Protein AF-A0A920U1F8-F1 (afdb_monomer_lite)

Foldseek 3Di:
DDDDDDDDDCVLPFPDDDDDDDPDPCCCVDVVVVVVCPDDDCVPPNVVPDDNDDDDDDDDDDPDD

Structure (mmCIF, N/CA/C/O backbone):
data_AF-A0A920U1F8-F1
#
_entry.id   AF-A0A920U1F8-F1
#
loop_
_atom_site.group_PDB
_atom_site.id
_atom_site.type_symbol
_atom_site.label_atom_id
_atom_site.label_alt_id
_atom_site.label_comp_id
_atom_site.label_asym_id
_atom_site.label_entity_id
_atom_site.label_seq_id
_atom_site.pdbx_PDB_ins_code
_atom_site.Cartn_x
_atom_site.Cartn_y
_atom_site.Cartn_z
_atom_site.occupancy
_atom_site.B_iso_or_equiv
_atom_site.auth_seq_id
_atom_site.auth_comp_id
_atom_site.auth_asym_id
_atom_site.auth_atom_id
_atom_site.pdbx_PDB_model_num
ATOM 1 N N . MET A 1 1 ? 12.128 -25.690 11.989 1.00 42.03 1 MET A N 1
A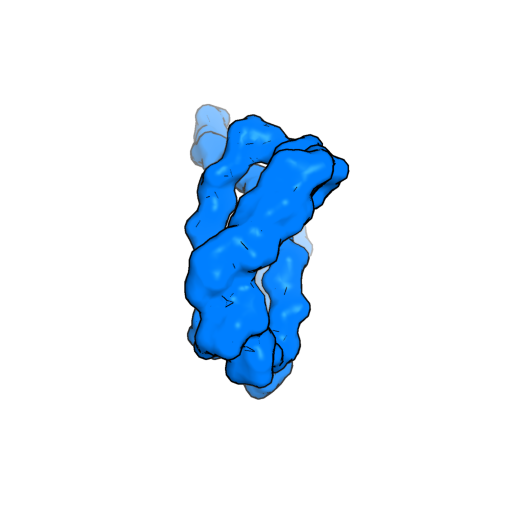TOM 2 C CA . MET A 1 1 ? 13.318 -25.661 11.114 1.00 42.03 1 MET A CA 1
ATOM 3 C C . MET A 1 1 ? 12.903 -25.031 9.799 1.00 42.03 1 MET A C 1
ATOM 5 O O . MET A 1 1 ? 12.098 -25.618 9.097 1.00 42.03 1 MET A O 1
ATOM 9 N N . GLY A 1 2 ? 13.336 -23.804 9.534 1.00 53.91 2 GLY A N 1
ATOM 10 C CA . GLY A 1 2 ? 12.944 -23.042 8.347 1.00 53.91 2 GLY A CA 1
ATOM 11 C C . GLY A 1 2 ? 14.010 -21.992 8.088 1.00 53.91 2 GLY A C 1
ATOM 12 O O . GLY A 1 2 ? 13.868 -20.852 8.503 1.00 53.91 2 GLY A O 1
ATOM 13 N N . GLY A 1 3 ? 15.124 -22.441 7.522 1.00 70.88 3 GLY A N 1
ATOM 14 C CA . GLY A 1 3 ? 16.326 -21.653 7.262 1.00 70.88 3 GLY A CA 1
ATOM 15 C C . GLY A 1 3 ? 16.941 -22.100 5.945 1.00 70.88 3 GLY A C 1
ATOM 16 O O . GLY A 1 3 ? 18.121 -22.420 5.889 1.00 70.88 3 GLY A O 1
ATOM 17 N N . GLU A 1 4 ? 16.110 -22.228 4.913 1.00 79.56 4 GLU A N 1
ATOM 18 C CA . GLU A 1 4 ? 16.599 -22.465 3.561 1.00 79.56 4 GLU A CA 1
ATOM 19 C C . GLU A 1 4 ? 16.811 -21.135 2.858 1.00 79.56 4 GLU A C 1
ATOM 21 O O . GLU A 1 4 ? 15.918 -20.284 2.817 1.00 79.56 4 GLU A O 1
ATOM 26 N N . LEU A 1 5 ? 17.999 -20.987 2.280 1.00 79.62 5 LEU A N 1
ATOM 27 C CA . LEU A 1 5 ? 18.274 -19.924 1.333 1.00 79.62 5 LEU A CA 1
ATOM 28 C C . LEU A 1 5 ? 17.515 -20.229 0.044 1.00 79.62 5 LEU A C 1
ATOM 30 O O . LEU A 1 5 ? 17.590 -21.334 -0.491 1.00 79.62 5 LEU A O 1
ATOM 34 N N . ARG A 1 6 ? 16.772 -19.237 -0.437 1.00 79.19 6 ARG A N 1
ATOM 35 C CA . ARG A 1 6 ? 16.110 -19.278 -1.736 1.00 79.19 6 ARG A CA 1
ATOM 36 C C . ARG A 1 6 ? 16.603 -18.105 -2.553 1.00 79.19 6 ARG A C 1
ATOM 38 O O . ARG A 1 6 ? 16.607 -16.980 -2.056 1.00 79.19 6 ARG A O 1
ATOM 45 N N . ASP A 1 7 ? 16.974 -18.379 -3.795 1.00 81.25 7 ASP A N 1
ATOM 46 C CA . ASP A 1 7 ? 17.204 -17.329 -4.772 1.00 81.25 7 ASP A CA 1
ATOM 47 C C . ASP A 1 7 ? 15.866 -16.659 -5.088 1.00 81.25 7 ASP A C 1
ATOM 49 O O . ASP A 1 7 ? 14.917 -17.293 -5.555 1.00 81.25 7 ASP A O 1
ATOM 53 N N . VAL A 1 8 ? 15.779 -15.371 -4.774 1.00 77.81 8 VAL A N 1
ATOM 54 C CA . VAL A 1 8 ? 14.647 -14.520 -5.133 1.00 77.81 8 VAL A CA 1
ATOM 55 C C . VAL A 1 8 ? 15.088 -13.693 -6.323 1.00 77.81 8 VAL A C 1
ATOM 57 O O . VAL A 1 8 ? 16.119 -13.031 -6.244 1.00 77.81 8 VAL A O 1
ATOM 60 N N . ASP A 1 9 ? 14.321 -13.720 -7.412 1.00 79.81 9 ASP A N 1
ATOM 61 C CA . ASP A 1 9 ? 14.587 -12.871 -8.570 1.00 79.81 9 ASP A CA 1
ATOM 62 C C . ASP A 1 9 ? 14.283 -11.401 -8.219 1.00 79.81 9 ASP A C 1
ATOM 64 O O . ASP A 1 9 ? 13.107 -11.013 -8.133 1.00 79.81 9 ASP A O 1
ATOM 68 N N . PRO A 1 10 ? 15.315 -10.553 -8.043 1.00 77.19 10 PRO A N 1
ATOM 69 C CA . PRO A 1 10 ? 15.124 -9.171 -7.628 1.00 77.19 10 PRO A CA 1
ATOM 70 C C . PRO A 1 10 ? 14.486 -8.316 -8.729 1.00 77.19 10 PRO A C 1
ATOM 72 O O . PRO A 1 10 ? 14.009 -7.221 -8.442 1.00 77.19 10 PRO A O 1
ATOM 75 N N . SER A 1 11 ? 14.456 -8.784 -9.983 1.00 80.25 11 SER A N 1
ATOM 76 C CA . SER A 1 11 ? 13.838 -8.052 -11.094 1.00 80.25 11 SER A CA 1
ATOM 77 C C . SER A 1 11 ? 12.316 -7.938 -10.952 1.00 80.25 11 SER A C 1
ATOM 79 O O . SER A 1 11 ? 11.708 -7.005 -11.480 1.00 80.25 11 SER A O 1
ATOM 81 N N . SER A 1 12 ? 11.708 -8.859 -10.201 1.00 78.62 12 SER A N 1
ATOM 82 C CA . SER A 1 12 ? 10.272 -8.874 -9.917 1.00 78.62 12 SER A CA 1
ATOM 83 C C . SER A 1 12 ? 9.883 -8.024 -8.700 1.00 78.62 12 SER A C 1
ATOM 85 O O . SER A 1 12 ? 8.711 -7.674 -8.536 1.00 78.62 12 SER A O 1
ATOM 87 N N . GLU A 1 13 ? 10.859 -7.638 -7.877 1.00 84.50 13 GLU A N 1
ATOM 88 C CA . GLU A 1 13 ? 10.640 -6.947 -6.610 1.00 84.50 13 GLU A CA 1
ATOM 89 C C . GLU A 1 13 ? 10.495 -5.420 -6.785 1.00 84.50 13 GLU A C 1
ATOM 91 O O . GLU A 1 13 ? 11.175 -4.805 -7.614 1.00 84.50 13 GLU A O 1
ATOM 96 N N . PRO A 1 14 ? 9.634 -4.750 -5.992 1.00 87.12 14 PRO A N 1
ATOM 97 C CA . PRO A 1 14 ? 9.547 -3.295 -6.008 1.00 87.12 14 PRO A CA 1
ATOM 98 C C . PRO A 1 14 ? 10.867 -2.651 -5.571 1.00 87.12 14 PRO A C 1
ATOM 100 O O . PRO A 1 14 ? 11.324 -2.839 -4.445 1.00 87.12 14 PRO A O 1
ATOM 103 N N . ARG A 1 15 ? 11.441 -1.804 -6.434 1.00 86.94 15 ARG A N 1
ATOM 104 C CA . ARG A 1 15 ? 12.658 -1.030 -6.120 1.00 86.94 15 ARG A CA 1
ATOM 105 C C . ARG A 1 15 ? 12.464 -0.032 -4.972 1.00 86.94 15 ARG A C 1
ATOM 107 O O . ARG A 1 15 ? 13.423 0.304 -4.283 1.00 86.94 15 ARG A O 1
ATOM 114 N N . TYR A 1 16 ? 11.242 0.461 -4.793 1.00 87.38 16 TYR A N 1
ATOM 115 C CA . TYR A 1 16 ? 10.876 1.431 -3.765 1.00 87.38 16 TYR A CA 1
ATOM 116 C C . TYR A 1 16 ? 9.668 0.915 -2.986 1.00 87.38 16 TYR A C 1
ATOM 118 O O . TYR A 1 16 ? 8.757 0.330 -3.573 1.00 87.38 16 TYR A O 1
ATOM 126 N N . THR A 1 17 ? 9.657 1.140 -1.673 1.00 88.50 17 THR A N 1
ATOM 127 C CA . THR A 1 17 ? 8.561 0.760 -0.772 1.00 88.50 17 THR A CA 1
ATOM 128 C C . THR A 1 17 ? 8.226 1.931 0.145 1.00 88.50 17 THR A C 1
ATOM 130 O O . THR A 1 17 ? 9.124 2.640 0.596 1.00 88.50 17 THR A O 1
ATOM 133 N N . ALA A 1 18 ? 6.936 2.116 0.415 1.00 87.62 18 ALA A N 1
ATOM 134 C CA . ALA A 1 18 ? 6.433 2.999 1.458 1.00 87.62 18 ALA A CA 1
ATOM 135 C C . ALA A 1 18 ? 5.732 2.148 2.522 1.00 87.62 18 ALA A C 1
ATOM 137 O O . ALA A 1 18 ? 4.985 1.230 2.179 1.00 87.62 18 ALA A O 1
ATOM 138 N N . THR A 1 19 ? 5.970 2.467 3.792 1.00 91.44 19 THR A N 1
ATOM 139 C CA . THR A 1 19 ? 5.368 1.780 4.938 1.00 91.44 19 THR A CA 1
ATOM 140 C C . THR A 1 19 ? 4.638 2.806 5.787 1.00 91.44 19 THR A C 1
ATOM 142 O O . THR A 1 19 ? 5.209 3.840 6.129 1.00 91.44 19 THR A O 1
ATOM 145 N N . TYR A 1 20 ? 3.386 2.506 6.124 1.00 89.69 20 TYR A N 1
ATOM 146 C CA . TYR A 1 20 ? 2.534 3.335 6.967 1.00 89.69 20 TYR A CA 1
ATOM 147 C C . TYR A 1 20 ? 2.083 2.511 8.165 1.00 89.69 20 TYR A C 1
ATOM 149 O O . TYR A 1 20 ? 1.729 1.340 8.012 1.00 89.69 20 TYR A O 1
ATOM 157 N N . GLU A 1 21 ? 2.093 3.124 9.341 1.00 93.25 21 GLU A N 1
ATOM 158 C CA . GLU A 1 21 ? 1.432 2.563 10.510 1.00 93.25 21 GLU A CA 1
ATOM 159 C C . GLU A 1 21 ? -0.043 2.969 10.485 1.00 93.25 21 GLU A C 1
ATOM 161 O O . GLU A 1 21 ? -0.376 4.111 10.164 1.00 93.25 21 GLU A O 1
ATOM 166 N N . ILE A 1 22 ? -0.919 2.015 10.779 1.00 93.56 22 ILE A N 1
ATOM 167 C CA . ILE A 1 22 ? -2.370 2.197 10.826 1.00 93.56 22 ILE A CA 1
ATOM 168 C C . ILE A 1 22 ? -2.889 1.630 12.143 1.00 93.56 22 ILE A C 1
ATOM 170 O O . ILE A 1 22 ? -2.348 0.650 12.652 1.00 93.56 22 ILE A O 1
ATOM 174 N N . GLU A 1 23 ? -3.949 2.234 12.675 1.00 93.19 23 GLU A N 1
ATOM 175 C CA . GLU A 1 23 ? -4.531 1.853 13.969 1.00 93.19 23 GLU A CA 1
ATOM 176 C C . GLU A 1 23 ? -5.102 0.422 13.964 1.00 93.19 23 GLU A C 1
ATOM 178 O O . GLU A 1 23 ? -4.957 -0.320 14.933 1.00 93.19 23 GLU A O 1
ATOM 183 N N . SER A 1 24 ? -5.716 0.010 12.852 1.00 94.19 24 SER A N 1
ATOM 184 C CA . SER A 1 24 ? -6.246 -1.339 12.627 1.00 94.19 24 SER A CA 1
ATOM 185 C C . SER A 1 24 ? -6.183 -1.687 11.133 1.00 94.19 24 SER A C 1
ATOM 187 O O . SER A 1 24 ? -6.329 -0.784 10.304 1.00 94.19 24 SER A O 1
ATOM 189 N N . PRO A 1 25 ? -6.020 -2.971 10.743 1.00 94.50 25 PRO A N 1
ATOM 190 C CA . PRO A 1 25 ? -6.174 -3.397 9.348 1.00 94.50 25 PRO A CA 1
ATOM 191 C C . PRO A 1 25 ? -7.538 -3.038 8.734 1.00 94.50 25 PRO A C 1
ATOM 193 O O . PRO A 1 25 ? -7.615 -2.861 7.518 1.00 94.50 25 PRO A O 1
ATOM 196 N N . ASP A 1 26 ? -8.589 -2.892 9.547 1.00 95.88 26 ASP A N 1
ATOM 197 C CA . ASP A 1 26 ? -9.948 -2.591 9.074 1.00 95.88 26 ASP A CA 1
ATOM 198 C C . ASP A 1 26 ? -10.032 -1.233 8.357 1.00 95.88 26 ASP A C 1
ATOM 200 O O . ASP A 1 26 ? -10.837 -1.069 7.436 1.00 95.88 26 ASP A O 1
ATOM 204 N N . VAL A 1 27 ? -9.142 -0.291 8.706 1.00 96.00 27 VAL A N 1
ATOM 205 C CA . VAL A 1 27 ? -9.046 1.050 8.099 1.00 96.00 27 VAL A CA 1
ATOM 206 C C . VAL A 1 27 ? -8.911 0.975 6.577 1.00 96.00 27 VAL A C 1
ATOM 208 O O . VAL A 1 27 ? -9.487 1.787 5.864 1.00 96.00 27 VAL A O 1
ATOM 211 N N . LEU A 1 28 ? -8.214 -0.036 6.048 1.00 93.88 28 LEU A N 1
ATOM 212 C CA . LEU A 1 28 ? -7.985 -0.172 4.605 1.00 93.88 28 LEU A CA 1
ATOM 213 C C . LEU A 1 28 ? -9.259 -0.450 3.795 1.00 93.88 28 LEU A C 1
ATOM 215 O O . LEU A 1 28 ? -9.226 -0.376 2.566 1.00 93.88 28 LEU A O 1
ATOM 219 N N . THR A 1 29 ? -10.355 -0.808 4.465 1.00 95.38 29 THR A N 1
ATOM 220 C CA . THR A 1 29 ? -11.638 -1.147 3.835 1.00 95.38 29 THR A CA 1
ATOM 221 C C . THR A 1 29 ? -12.699 -0.063 3.989 1.00 95.38 29 THR A C 1
ATOM 223 O O . THR A 1 29 ? -13.8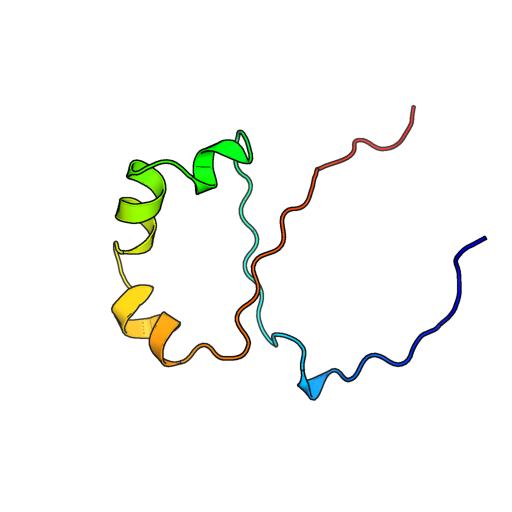04 -0.220 3.468 1.00 95.38 29 THR A O 1
ATOM 226 N N . THR A 1 30 ? -12.386 1.033 4.681 1.00 97.38 30 THR A N 1
ATOM 227 C CA . THR A 1 30 ? -13.354 2.104 4.921 1.00 97.38 30 THR A CA 1
ATOM 228 C C . THR A 1 30 ? -13.449 3.042 3.710 1.00 97.38 30 THR A C 1
ATOM 230 O O . THR A 1 30 ? -12.479 3.187 2.953 1.00 97.38 30 THR A O 1
ATOM 233 N N . PRO A 1 31 ? -14.607 3.693 3.489 1.00 97.38 31 PRO A N 1
ATOM 234 C CA . PRO A 1 31 ? -14.757 4.655 2.399 1.00 97.38 31 PRO A CA 1
ATOM 235 C C . PRO A 1 31 ? -13.815 5.858 2.548 1.00 97.38 31 PRO A C 1
ATOM 237 O O . PRO A 1 31 ? -13.285 6.345 1.555 1.00 97.38 31 PRO A O 1
ATOM 240 N N . GLU A 1 32 ? -13.523 6.289 3.777 1.00 95.69 32 GLU A N 1
ATOM 241 C CA . GLU A 1 32 ? -12.630 7.420 4.043 1.00 95.69 32 GLU A CA 1
ATOM 242 C C .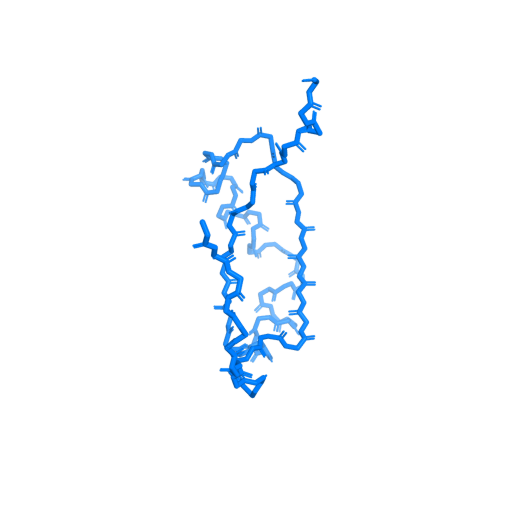 GLU A 1 32 ? -11.204 7.142 3.559 1.00 95.69 32 GLU A C 1
ATOM 244 O O . GLU A 1 32 ? -10.550 8.035 3.020 1.00 95.69 32 GLU A O 1
ATOM 249 N N . TRP A 1 33 ? -10.719 5.904 3.708 1.00 93.88 33 TRP A N 1
ATOM 250 C CA . TRP A 1 33 ? -9.419 5.514 3.168 1.00 93.88 33 TRP A CA 1
ATOM 251 C C . TRP A 1 33 ? -9.419 5.547 1.636 1.00 93.88 33 TRP A C 1
ATOM 253 O O . TRP A 1 33 ? -8.474 6.060 1.037 1.00 93.88 33 TRP A O 1
ATOM 263 N N . ALA A 1 34 ? -10.485 5.049 0.999 1.00 93.00 34 ALA A N 1
ATOM 264 C CA . ALA A 1 34 ? -10.630 5.083 -0.457 1.00 93.00 34 ALA A CA 1
ATOM 265 C C . ALA A 1 34 ? -10.627 6.521 -1.007 1.00 93.00 34 ALA A C 1
ATOM 267 O O . ALA A 1 34 ? -9.975 6.794 -2.015 1.00 93.00 34 ALA A O 1
ATOM 268 N N . ASP A 1 35 ? -11.277 7.451 -0.309 1.00 95.75 35 ASP A N 1
ATOM 269 C CA . ASP A 1 35 ? -11.275 8.865 -0.678 1.00 95.75 35 ASP A CA 1
ATOM 270 C C . ASP A 1 35 ? -9.907 9.516 -0.434 1.00 95.75 35 ASP A C 1
ATOM 272 O O . ASP A 1 35 ? -9.440 10.315 -1.248 1.00 95.75 35 ASP A O 1
ATOM 276 N N . ALA A 1 36 ? -9.231 9.178 0.667 1.00 92.94 36 ALA A N 1
ATOM 277 C CA . ALA A 1 36 ? -7.928 9.744 1.010 1.00 92.94 36 ALA A CA 1
ATOM 278 C C . ALA A 1 36 ? -6.826 9.354 0.010 1.00 92.94 36 ALA A C 1
ATOM 280 O O . ALA A 1 36 ? -5.992 10.194 -0.334 1.00 92.94 36 ALA A O 1
ATOM 281 N N . VAL A 1 37 ? -6.816 8.114 -0.501 1.00 90.62 37 VAL A N 1
ATOM 282 C CA . VAL A 1 37 ? -5.775 7.651 -1.446 1.00 90.62 37 VAL A CA 1
ATOM 283 C C . VAL A 1 37 ? -5.859 8.305 -2.830 1.00 90.62 37 VAL A C 1
ATOM 285 O O . VAL A 1 37 ? -4.878 8.283 -3.580 1.00 90.62 37 VAL A O 1
ATOM 288 N N . GLU A 1 38 ? -7.000 8.906 -3.168 1.00 94.44 38 GLU A N 1
ATOM 289 C CA . GLU A 1 38 ? -7.188 9.673 -4.403 1.00 94.44 38 GLU A CA 1
ATOM 290 C C . GLU A 1 38 ? -6.922 11.177 -4.220 1.00 94.44 38 GLU A C 1
ATOM 292 O O . GLU A 1 38 ? -7.007 11.942 -5.181 1.00 94.44 38 GLU A O 1
ATOM 297 N N . GLN A 1 39 ? -6.546 11.620 -3.017 1.00 93.44 39 GLN A N 1
ATOM 298 C CA . GLN A 1 39 ? -6.171 13.007 -2.763 1.00 93.44 39 GLN A CA 1
ATOM 299 C C . GLN A 1 39 ? -4.669 13.250 -2.972 1.00 93.44 39 GLN A C 1
ATOM 301 O O . GLN A 1 39 ? -3.806 12.404 -2.725 1.00 93.44 39 GLN A O 1
ATOM 306 N N . GLY A 1 40 ? -4.337 14.465 -3.410 1.00 91.69 40 GLY A N 1
ATOM 307 C CA . GLY A 1 40 ? -2.958 14.914 -3.580 1.00 91.69 40 GLY A CA 1
ATOM 308 C C . GLY A 1 40 ? -2.281 14.401 -4.855 1.00 91.69 40 GLY A C 1
ATOM 309 O O . GLY A 1 40 ? -2.911 14.199 -5.888 1.00 91.69 40 GLY A O 1
ATOM 310 N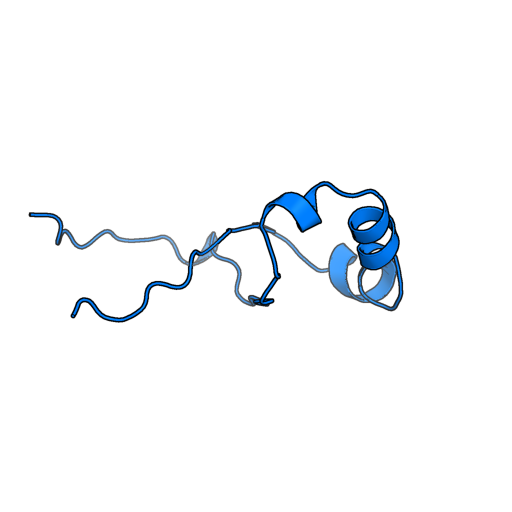 N . ARG A 1 41 ? -0.952 14.250 -4.793 1.00 93.25 41 ARG A N 1
ATOM 311 C CA . ARG A 1 41 ? -0.093 14.000 -5.969 1.00 93.25 41 ARG A CA 1
ATOM 312 C C . ARG A 1 41 ? 0.012 12.531 -6.366 1.00 93.25 41 ARG A C 1
ATOM 314 O O . ARG A 1 41 ? 0.441 12.213 -7.470 1.00 93.25 41 ARG A O 1
ATOM 321 N N . TRP A 1 42 ? -0.345 11.617 -5.468 1.00 89.19 42 TRP A N 1
ATOM 322 C CA . TRP A 1 42 ? -0.228 10.183 -5.715 1.00 89.19 42 TRP A CA 1
ATOM 323 C C . TRP A 1 42 ? -0.934 9.708 -7.002 1.00 89.19 42 TRP A C 1
ATOM 325 O O . TRP A 1 42 ? -0.266 9.069 -7.824 1.00 89.19 42 TRP A O 1
ATOM 335 N N . PRO A 1 43 ? -2.227 10.016 -7.241 1.00 93.88 43 PRO A N 1
ATOM 336 C CA . PRO A 1 43 ? -2.948 9.501 -8.405 1.00 93.88 43 PRO A CA 1
ATOM 337 C C . PRO A 1 43 ? -2.412 10.006 -9.750 1.00 93.88 43 PRO A C 1
ATOM 339 O O . PRO A 1 43 ? -2.486 9.258 -10.728 1.00 93.88 43 PRO A O 1
ATOM 342 N N . THR A 1 44 ? -1.890 11.234 -9.803 1.00 95.38 44 THR A N 1
ATOM 343 C CA . THR A 1 44 ? -1.506 11.934 -11.040 1.00 95.38 44 THR A CA 1
ATOM 344 C C . THR A 1 44 ? -0.004 11.923 -11.306 1.00 95.38 44 THR A C 1
ATOM 346 O O . THR A 1 44 ? 0.398 11.805 -12.458 1.00 95.38 44 THR A O 1
ATOM 349 N N . GLU A 1 45 ? 0.832 12.003 -10.270 1.00 95.00 45 GLU A N 1
ATOM 350 C CA . GLU A 1 45 ? 2.287 12.159 -10.415 1.00 95.00 45 GLU A CA 1
ATOM 351 C C . GLU A 1 45 ? 3.074 10.891 -10.066 1.00 95.00 45 GLU A C 1
ATOM 353 O O . GLU A 1 45 ? 4.218 10.756 -10.488 1.00 95.00 45 GLU A O 1
ATOM 358 N N . VAL A 1 46 ? 2.500 9.943 -9.311 1.00 90.56 46 VAL A N 1
ATOM 359 C CA . VAL A 1 46 ? 3.252 8.766 -8.824 1.00 90.56 46 VAL A CA 1
ATOM 360 C C . VAL A 1 46 ? 2.703 7.451 -9.368 1.00 90.56 46 VAL A C 1
ATOM 362 O O . VAL A 1 46 ? 3.434 6.660 -9.976 1.00 90.56 46 VAL A O 1
ATOM 365 N N . ARG A 1 47 ? 1.399 7.208 -9.205 1.00 91.31 47 ARG A N 1
ATOM 366 C CA . ARG A 1 47 ? 0.723 5.983 -9.656 1.00 91.31 47 ARG A CA 1
ATOM 367 C C . ARG A 1 47 ? 0.972 5.665 -11.142 1.00 91.31 47 ARG A C 1
ATOM 369 O O . ARG A 1 47 ? 1.281 4.503 -11.415 1.00 91.31 47 ARG A O 1
ATOM 376 N N . PRO A 1 48 ? 0.943 6.626 -12.094 1.00 94.25 48 PRO A N 1
ATOM 377 C CA . PRO A 1 48 ? 1.188 6.335 -13.512 1.00 94.25 48 PRO A CA 1
ATOM 378 C C . PRO A 1 48 ? 2.590 5.796 -13.816 1.00 94.25 48 PRO A C 1
ATOM 380 O O . PRO A 1 48 ? 2.777 5.109 -14.823 1.00 94.25 48 PRO A O 1
ATOM 383 N N . HIS A 1 49 ? 3.563 6.052 -12.939 1.00 91.69 49 HIS A N 1
ATOM 384 C CA . HIS A 1 49 ? 4.956 5.625 -13.087 1.00 91.69 49 HIS A CA 1
ATOM 385 C C . HIS A 1 49 ? 5.314 4.410 -12.219 1.00 91.69 49 HIS A C 1
ATOM 387 O O . HIS A 1 49 ? 6.412 3.872 -12.336 1.00 91.69 49 HIS A O 1
ATOM 393 N N . THR A 1 50 ? 4.390 3.932 -11.382 1.00 88.25 50 THR A N 1
ATOM 394 C CA . THR A 1 50 ? 4.614 2.760 -10.527 1.00 88.25 50 THR A CA 1
ATOM 395 C C . THR A 1 50 ? 4.265 1.475 -11.287 1.00 88.25 50 THR A C 1
ATOM 397 O O . THR A 1 50 ? 3.242 1.398 -11.972 1.00 88.25 50 THR A O 1
ATOM 400 N N . ARG A 1 51 ? 5.114 0.449 -11.188 1.00 86.56 51 ARG A N 1
ATOM 401 C CA . ARG A 1 51 ? 4.919 -0.891 -11.776 1.00 86.56 51 ARG A CA 1
ATOM 402 C C . ARG A 1 51 ? 5.128 -1.950 -10.692 1.00 86.56 51 ARG A C 1
ATOM 404 O O . ARG A 1 51 ? 5.753 -1.649 -9.681 1.00 86.56 51 ARG A O 1
ATOM 411 N N . ASN A 1 52 ? 4.581 -3.152 -10.886 1.00 87.31 52 ASN A N 1
ATOM 412 C CA . ASN A 1 52 ? 4.680 -4.270 -9.932 1.00 87.31 52 ASN A CA 1
ATOM 413 C C . ASN A 1 52 ? 4.267 -3.883 -8.494 1.00 87.31 52 ASN A C 1
ATOM 415 O O . ASN A 1 52 ? 4.899 -4.276 -7.516 1.00 87.31 52 ASN A O 1
ATOM 419 N N . ARG A 1 53 ? 3.215 -3.059 -8.357 1.00 86.25 53 ARG A N 1
ATOM 420 C CA . ARG A 1 53 ? 2.750 -2.570 -7.052 1.00 86.25 53 ARG A CA 1
ATOM 421 C C . ARG A 1 53 ? 2.169 -3.724 -6.233 1.00 86.25 53 ARG A C 1
ATOM 423 O O . ARG A 1 53 ? 1.226 -4.373 -6.677 1.00 86.25 53 ARG A O 1
ATOM 430 N N . ARG A 1 54 ? 2.678 -3.904 -5.013 1.00 87.88 54 ARG A N 1
ATOM 431 C CA . ARG A 1 54 ? 2.156 -4.846 -4.013 1.00 87.88 54 ARG A CA 1
ATOM 432 C C . ARG A 1 54 ? 1.711 -4.110 -2.756 1.00 87.88 54 ARG A C 1
ATOM 434 O O . ARG A 1 54 ? 2.314 -3.103 -2.394 1.00 87.88 54 ARG A O 1
ATOM 441 N N . HIS A 1 55 ? 0.702 -4.646 -2.081 1.00 89.81 55 HIS A N 1
ATOM 442 C CA . HIS A 1 55 ? 0.322 -4.226 -0.734 1.00 89.81 55 HIS A CA 1
ATOM 443 C C . HIS A 1 55 ? 0.562 -5.394 0.216 1.00 89.81 55 HIS A C 1
ATOM 445 O O . HIS A 1 55 ? 0.137 -6.514 -0.065 1.00 89.81 55 HIS A O 1
ATOM 451 N N . VAL A 1 56 ? 1.265 -5.133 1.315 1.00 92.06 56 VAL A N 1
ATOM 452 C CA . VAL A 1 56 ? 1.570 -6.127 2.346 1.00 92.06 56 VAL A CA 1
ATOM 453 C C . VAL A 1 56 ? 1.205 -5.52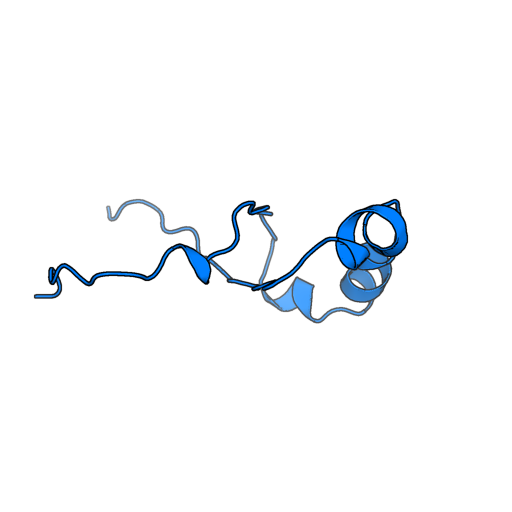5 3.693 1.00 92.06 56 VAL A C 1
ATOM 455 O O . VAL A 1 56 ? 1.573 -4.389 3.982 1.00 92.06 56 VAL A O 1
ATOM 458 N N . LEU A 1 57 ? 0.470 -6.286 4.500 1.00 94.19 57 LEU A N 1
ATOM 459 C CA . LEU A 1 57 ? 0.147 -5.931 5.876 1.00 94.19 57 LEU A CA 1
ATOM 460 C C . LEU A 1 57 ? 1.120 -6.630 6.818 1.00 94.19 57 LEU A C 1
ATOM 462 O O . LEU A 1 57 ? 1.259 -7.854 6.786 1.00 94.19 57 LEU A O 1
ATOM 466 N N . TYR A 1 58 ? 1.757 -5.847 7.680 1.00 93.00 58 TYR A N 1
ATOM 467 C CA . TYR A 1 58 ? 2.618 -6.345 8.743 1.00 93.00 58 TYR A CA 1
ATOM 468 C C . TYR A 1 58 ? 1.943 -6.128 10.095 1.00 93.00 58 TYR A C 1
ATOM 470 O O . TYR A 1 58 ? 1.255 -5.133 10.306 1.00 93.00 58 TYR A O 1
ATOM 478 N N . ARG A 1 59 ? 2.154 -7.062 11.026 1.00 91.88 59 ARG A N 1
ATOM 479 C CA . ARG A 1 59 ? 1.787 -6.895 12.434 1.00 91.88 59 ARG A CA 1
ATOM 480 C C . ARG A 1 59 ? 3.056 -6.625 13.226 1.00 91.88 59 ARG A C 1
ATOM 482 O O . ARG A 1 59 ? 3.951 -7.469 13.219 1.00 91.88 59 ARG A O 1
ATOM 489 N N . ILE A 1 60 ? 3.102 -5.496 13.928 1.00 89.19 60 ILE A N 1
ATOM 490 C CA . ILE A 1 60 ? 4.169 -5.221 14.891 1.00 89.19 60 ILE A CA 1
ATOM 491 C C . ILE A 1 60 ? 4.059 -6.264 16.008 1.00 89.19 60 ILE A C 1
ATOM 493 O O . ILE A 1 60 ? 3.001 -6.449 16.610 1.00 89.19 60 ILE A O 1
ATOM 497 N N . ARG A 1 61 ? 5.146 -6.995 16.235 1.00 86.50 61 ARG A N 1
ATOM 498 C CA . ARG A 1 61 ? 5.309 -7.895 17.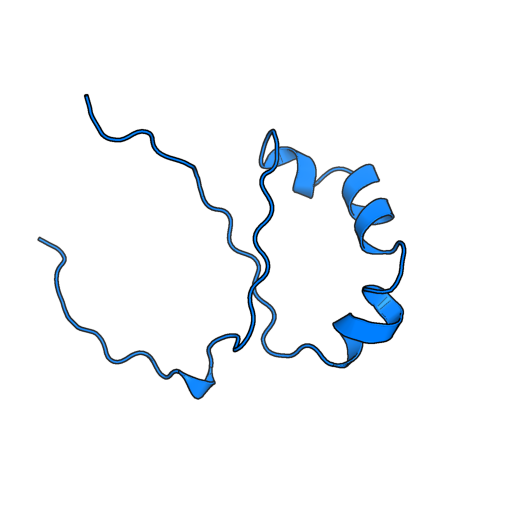375 1.00 86.50 61 ARG A CA 1
ATOM 499 C C . ARG A 1 61 ? 6.257 -7.190 18.337 1.00 86.50 61 ARG A C 1
ATOM 501 O O . ARG A 1 61 ? 7.315 -6.741 17.902 1.00 86.50 61 ARG A O 1
ATOM 508 N N . ALA A 1 62 ? 5.883 -7.080 19.608 1.00 80.38 62 ALA A N 1
ATOM 509 C CA . ALA A 1 62 ? 6.884 -6.812 20.634 1.00 80.38 62 ALA A CA 1
ATOM 510 C C . ALA A 1 62 ? 7.890 -7.983 20.644 1.00 80.38 62 ALA A C 1
ATOM 512 O O . ALA A 1 62 ? 7.497 -9.094 20.268 1.00 80.38 62 ALA A O 1
ATOM 513 N N . PRO A 1 63 ? 9.166 -7.758 21.011 1.00 79.88 63 PRO A N 1
ATOM 514 C CA . PRO A 1 63 ? 10.049 -8.873 21.331 1.00 79.88 63 PRO A CA 1
ATOM 515 C C . PRO A 1 63 ? 9.363 -9.765 22.375 1.00 79.88 63 PRO A C 1
ATOM 517 O O . PRO A 1 63 ? 8.652 -9.251 23.238 1.00 79.88 63 PRO A O 1
ATOM 520 N N . ASP A 1 64 ? 9.517 -11.081 22.233 1.00 72.69 64 ASP A N 1
ATOM 521 C CA . ASP A 1 64 ? 8.985 -12.040 23.204 1.00 72.69 64 ASP A CA 1
ATOM 522 C C . ASP A 1 64 ? 9.563 -11.709 24.603 1.00 72.69 64 ASP A C 1
ATOM 524 O O . ASP A 1 64 ? 10.775 -11.503 24.713 1.00 72.69 64 ASP A O 1
ATOM 528 N N . ASP A 1 65 ? 8.704 -11.606 25.629 1.00 53.03 65 ASP A N 1
ATOM 529 C CA . ASP A 1 65 ? 9.100 -11.548 27.055 1.00 53.03 65 ASP A CA 1
ATOM 530 C C . ASP A 1 65 ? 9.732 -12.880 27.505 1.00 53.03 65 ASP A C 1
ATOM 532 O O . ASP A 1 65 ? 9.184 -13.952 27.139 1.00 53.03 65 ASP A O 1
#

pLDDT: mean 87.12, std 10.4, range [42.03, 97.38]

Sequence (65 aa):
MGGELRDVDPSSEPRYTATYEIESPDVLTTPEWADAVEQGRWPTEVRPHTRNRRHVLYRIRAPDD

Secondary structure (DSSP, 8-state):
---------GGGS-S-------S-GGGGGSHHHHHHHTSTTIIIIIGGG--S---------PPP-

Radius of gyration: 16.25 Å; chains: 1; bounding box: 33×41×41 Å